Protein AF-A0A536QXI4-F1 (afdb_monomer_lite)

Sequence (158 aa):
MNERRPPVLERPVMRERFRKELRGRLMSEAAIVLAPRPSWFSFPAILRPALAAAAILVLVLAGATNAAASSLPGDPLYAVKRTSEDVQLALTFDEVARMQLLARLADRRLEELAEIAKERPSSAPTATQEYADAVERFANALDDVRNADNEDKRNAAQ

Secondary structure (DSSP, 8-state):
----PPP-PPP----HHHHHHHHHHHHHHHHHHSSPP--TT---GGGHHHHHHHHHHHHHHHHHHHHHHTPPTTSTTHHHHHHHHHHHHHT--SHHHHHHHHHHHHHHHHHHHHHHHHH-GGGHHHHHHHHHHHHHHHHHHHHHHHHHHHHHHHHTT-

Structure (mmCIF, N/CA/C/O backbone):
data_AF-A0A536QXI4-F1
#
_entry.id   AF-A0A536QXI4-F1
#
loop_
_atom_site.group_PDB
_atom_site.id
_atom_site.type_symbol
_atom_site.label_atom_id
_atom_site.label_alt_id
_atom_site.label_comp_id
_atom_site.label_asym_id
_atom_site.label_entity_id
_atom_site.label_seq_id
_atom_site.pdbx_PDB_ins_code
_atom_site.Cartn_x
_atom_site.Cartn_y
_atom_site.Cartn_z
_atom_site.occupancy
_atom_site.B_iso_or_equiv
_atom_site.auth_seq_id
_atom_site.auth_comp_id
_atom_site.auth_asym_id
_atom_site.auth_atom_id
_atom_site.pdbx_PDB_model_num
ATOM 1 N N . MET A 1 1 ? 99.352 -29.990 -17.106 1.00 46.03 1 MET A N 1
ATOM 2 C CA . MET A 1 1 ? 97.948 -29.560 -17.275 1.00 46.03 1 MET A CA 1
ATOM 3 C C . MET A 1 1 ? 97.881 -28.607 -18.457 1.00 46.03 1 MET A C 1
ATOM 5 O O . MET A 1 1 ? 98.592 -27.617 -18.422 1.00 46.03 1 MET A O 1
ATOM 9 N N . ASN A 1 2 ? 97.109 -28.908 -19.506 1.00 44.34 2 ASN A N 1
ATOM 10 C CA . ASN A 1 2 ? 96.789 -27.928 -20.550 1.00 44.34 2 ASN A CA 1
ATOM 11 C C . ASN A 1 2 ? 95.308 -28.074 -20.926 1.00 44.34 2 ASN A C 1
ATOM 13 O O . ASN A 1 2 ? 94.872 -29.141 -21.362 1.00 44.34 2 ASN A O 1
ATOM 17 N N . GLU A 1 3 ? 94.541 -27.022 -20.666 1.00 57.06 3 GLU A N 1
ATOM 18 C CA . GLU A 1 3 ? 93.084 -26.963 -20.761 1.00 57.06 3 GLU A CA 1
ATOM 19 C C . GLU A 1 3 ? 92.639 -26.805 -22.222 1.00 57.06 3 GLU A C 1
ATOM 21 O O . GLU A 1 3 ? 92.975 -25.826 -22.890 1.00 57.06 3 GLU A O 1
ATOM 26 N N . ARG A 1 4 ? 91.846 -27.753 -22.735 1.00 63.75 4 ARG A N 1
ATOM 27 C CA . ARG A 1 4 ? 91.170 -27.605 -24.032 1.00 63.75 4 ARG A CA 1
ATOM 28 C C . ARG A 1 4 ? 89.874 -26.815 -23.833 1.00 63.75 4 ARG A C 1
ATOM 30 O O . ARG A 1 4 ? 88.893 -27.369 -23.346 1.00 63.75 4 ARG A O 1
ATOM 37 N N . ARG A 1 5 ? 89.865 -25.528 -24.200 1.00 65.00 5 ARG A N 1
ATOM 38 C CA . ARG A 1 5 ? 88.637 -24.709 -24.243 1.00 65.00 5 ARG A CA 1
ATOM 39 C C . ARG A 1 5 ? 87.711 -25.203 -25.372 1.00 65.00 5 ARG A C 1
ATOM 41 O O . ARG A 1 5 ? 88.217 -25.456 -26.467 1.00 65.00 5 ARG A O 1
ATOM 48 N N . PRO A 1 6 ? 86.390 -25.333 -25.152 1.00 65.69 6 PRO A N 1
ATOM 49 C CA . PRO A 1 6 ? 85.450 -25.708 -26.208 1.00 65.69 6 PRO A CA 1
ATOM 50 C C . PRO A 1 6 ? 85.262 -24.565 -27.225 1.00 65.69 6 PRO A C 1
ATOM 52 O O . PRO A 1 6 ? 85.376 -23.393 -26.853 1.00 65.69 6 PRO A O 1
ATOM 55 N N . PRO A 1 7 ? 84.969 -24.878 -28.501 1.00 67.12 7 PRO A N 1
ATOM 56 C CA . PRO A 1 7 ? 84.759 -23.866 -29.530 1.00 67.12 7 PRO A CA 1
ATOM 57 C C . PRO A 1 7 ? 83.507 -23.038 -29.218 1.00 67.12 7 PRO A C 1
ATOM 59 O O . PRO A 1 7 ? 82.417 -23.574 -29.020 1.00 67.12 7 PRO A O 1
ATOM 62 N N . VAL A 1 8 ? 83.668 -21.716 -29.179 1.00 67.69 8 VAL A N 1
ATOM 63 C CA . VAL A 1 8 ? 82.556 -20.765 -29.091 1.00 67.69 8 VAL A CA 1
ATOM 64 C C . VAL A 1 8 ? 81.803 -20.825 -30.419 1.00 67.69 8 VAL A C 1
ATOM 66 O O . VAL A 1 8 ? 82.357 -20.470 -31.456 1.00 67.69 8 VAL A O 1
ATOM 69 N N . LEU A 1 9 ? 80.562 -21.312 -30.404 1.00 64.75 9 LEU A N 1
ATOM 70 C CA . LEU A 1 9 ? 79.710 -21.343 -31.593 1.00 64.75 9 LEU A CA 1
ATOM 71 C C . LEU A 1 9 ? 79.415 -19.902 -32.036 1.00 64.75 9 LEU A C 1
ATOM 73 O O . LEU A 1 9 ? 78.832 -19.125 -31.273 1.00 64.75 9 LEU A O 1
ATOM 77 N N . GLU A 1 10 ? 79.816 -19.536 -33.255 1.00 67.88 10 GLU A N 1
ATOM 78 C CA . GLU A 1 10 ? 79.434 -18.258 -33.857 1.00 67.88 10 GLU A CA 1
ATOM 79 C C . GLU A 1 10 ? 77.909 -18.148 -33.914 1.00 67.88 10 GLU A C 1
ATOM 81 O O . GLU A 1 10 ? 77.203 -19.083 -34.305 1.00 67.88 10 GLU A O 1
ATOM 86 N N . ARG A 1 11 ? 77.378 -16.991 -33.503 1.00 65.44 11 ARG A N 1
ATOM 87 C CA . ARG A 1 11 ? 75.935 -16.753 -33.552 1.00 65.44 11 ARG A CA 1
ATOM 88 C C . ARG A 1 11 ? 75.491 -16.771 -35.017 1.00 65.44 11 ARG A C 1
ATOM 90 O O . ARG A 1 11 ? 76.008 -15.969 -35.795 1.00 65.44 11 ARG A O 1
ATOM 97 N N . PRO A 1 12 ? 74.519 -17.614 -35.403 1.00 69.38 12 PRO A N 1
ATOM 98 C CA . PRO A 1 12 ? 74.051 -17.660 -36.778 1.00 69.38 12 PRO A CA 1
ATOM 99 C C . PRO A 1 12 ? 73.448 -16.304 -37.159 1.00 69.38 12 PRO A C 1
ATOM 101 O O . PRO A 1 12 ? 72.425 -15.877 -36.615 1.00 69.38 12 PRO A O 1
ATOM 104 N N . VAL A 1 13 ? 74.097 -15.600 -38.087 1.00 77.25 13 VAL A N 1
ATOM 105 C CA . VAL A 1 13 ? 73.616 -14.314 -38.593 1.00 77.25 13 VAL A CA 1
ATOM 106 C C . VAL A 1 13 ? 72.470 -14.588 -39.562 1.00 77.25 13 VAL A C 1
ATOM 108 O O . VAL A 1 13 ? 72.666 -14.988 -40.709 1.00 77.25 13 VAL A O 1
ATOM 111 N N . MET A 1 14 ? 71.240 -14.409 -39.086 1.00 74.50 14 MET A N 1
ATOM 112 C CA . MET A 1 14 ? 70.054 -14.542 -39.929 1.00 74.50 14 MET A CA 1
ATOM 113 C C . MET A 1 14 ? 70.056 -13.478 -41.029 1.00 74.50 14 MET A C 1
ATOM 115 O O . MET A 1 14 ? 70.106 -12.278 -40.749 1.00 74.50 14 MET A O 1
ATOM 119 N N . ARG A 1 15 ? 69.946 -13.931 -42.283 1.00 82.81 15 ARG A N 1
ATOM 120 C CA . ARG A 1 15 ? 69.866 -13.075 -43.475 1.00 82.81 15 ARG A CA 1
ATOM 121 C C . ARG A 1 15 ? 68.719 -12.066 -43.340 1.00 82.81 15 ARG A C 1
ATOM 123 O O . ARG A 1 15 ? 67.616 -12.422 -42.927 1.00 82.81 15 ARG A O 1
ATOM 130 N N . GLU A 1 16 ? 68.945 -10.811 -43.729 1.00 82.75 16 GLU A N 1
ATOM 131 C CA . GLU A 1 16 ? 67.971 -9.725 -43.522 1.00 82.75 16 GLU A CA 1
ATOM 132 C C . GLU A 1 16 ? 66.605 -9.977 -44.172 1.00 82.75 16 GLU A C 1
ATOM 134 O O . GLU A 1 16 ? 65.573 -9.630 -43.597 1.00 82.75 16 GLU A O 1
ATOM 139 N N . ARG A 1 17 ? 66.584 -10.623 -45.345 1.00 83.06 17 ARG A N 1
ATOM 140 C CA . ARG A 1 17 ? 65.333 -10.982 -46.032 1.00 83.06 17 ARG A CA 1
ATOM 141 C C . ARG A 1 17 ? 64.484 -11.936 -45.195 1.00 83.06 17 ARG A C 1
ATOM 143 O O . ARG A 1 17 ? 63.299 -11.690 -45.012 1.00 83.06 17 ARG A O 1
ATOM 150 N N . PHE A 1 18 ? 65.119 -12.937 -44.587 1.00 85.31 18 PHE A N 1
ATOM 151 C CA . PHE A 1 18 ? 64.448 -13.893 -43.710 1.00 85.31 18 PHE A CA 1
ATOM 152 C C . PHE A 1 18 ? 63.852 -13.206 -42.477 1.00 85.31 18 PHE A C 1
ATOM 154 O O . PHE A 1 18 ? 62.723 -13.485 -42.092 1.00 85.31 18 PHE A O 1
ATOM 161 N N . ARG A 1 19 ? 64.571 -12.244 -41.882 1.00 85.12 19 ARG A N 1
ATOM 162 C CA . ARG A 1 19 ? 64.049 -11.461 -40.748 1.00 85.12 19 ARG A CA 1
ATOM 163 C C . ARG A 1 19 ? 62.816 -10.646 -41.136 1.00 85.12 19 ARG A C 1
ATOM 165 O O . ARG A 1 19 ? 61.878 -10.563 -40.346 1.00 85.12 19 ARG A O 1
ATOM 172 N N . LYS A 1 20 ? 62.813 -10.049 -42.333 1.00 87.00 20 LYS A N 1
ATOM 173 C CA . LYS A 1 20 ? 61.665 -9.291 -42.853 1.00 87.00 20 LYS A CA 1
ATOM 174 C C . LYS A 1 20 ? 60.463 -10.200 -43.107 1.00 87.00 20 LYS A C 1
ATOM 176 O O . LYS A 1 20 ? 59.364 -9.870 -42.676 1.00 87.00 20 LYS A O 1
ATOM 181 N N . GLU A 1 21 ? 60.682 -11.354 -43.728 1.00 88.25 21 GLU A N 1
ATOM 182 C CA . GLU A 1 21 ? 59.630 -12.338 -44.005 1.00 88.25 21 GLU A CA 1
ATOM 183 C C . GLU A 1 21 ? 59.042 -12.936 -42.723 1.00 88.25 21 GLU A C 1
ATOM 185 O O . GLU A 1 21 ? 57.822 -12.985 -42.571 1.00 88.25 21 GLU A O 1
ATOM 190 N N . LEU A 1 22 ? 59.893 -13.317 -41.766 1.00 87.94 22 LEU A N 1
ATOM 191 C CA . LEU A 1 22 ? 59.458 -13.847 -40.476 1.00 87.94 22 LEU A CA 1
ATOM 192 C C . LEU A 1 22 ? 58.661 -12.803 -39.694 1.00 87.94 22 LEU A C 1
ATOM 194 O O . LEU A 1 22 ? 57.596 -13.112 -39.169 1.00 87.94 22 LEU A O 1
ATOM 198 N N . ARG A 1 23 ? 59.137 -11.552 -39.655 1.00 84.12 23 ARG A N 1
ATOM 199 C CA . ARG A 1 23 ? 58.397 -10.461 -39.015 1.00 84.12 23 ARG A CA 1
ATOM 200 C C . ARG A 1 23 ? 57.040 -10.249 -39.680 1.00 84.12 23 ARG A C 1
ATOM 202 O O . ARG A 1 23 ? 56.061 -10.079 -38.967 1.00 84.12 23 ARG A O 1
ATOM 209 N N . GLY A 1 24 ? 56.973 -10.277 -41.010 1.00 86.94 24 GLY A N 1
ATOM 210 C CA . GLY A 1 24 ? 55.713 -10.149 -41.744 1.00 86.94 24 GLY A CA 1
ATOM 211 C C . GLY A 1 24 ? 54.708 -11.237 -41.362 1.00 86.94 24 GLY A C 1
ATOM 212 O O . GLY A 1 24 ? 53.584 -10.917 -40.985 1.00 86.94 24 GLY A O 1
ATOM 213 N N . ARG A 1 25 ? 55.144 -12.503 -41.370 1.00 84.38 25 ARG A N 1
ATOM 214 C CA . ARG A 1 25 ? 54.298 -13.657 -41.019 1.00 84.38 25 ARG A CA 1
ATOM 215 C C . ARG A 1 25 ? 53.859 -13.652 -39.555 1.00 84.38 25 ARG A C 1
ATOM 217 O O . ARG A 1 25 ? 52.687 -13.857 -39.258 1.00 84.38 25 ARG A O 1
ATOM 224 N N . LEU A 1 26 ? 54.776 -13.338 -38.640 1.00 85.69 26 LEU A N 1
ATOM 225 C CA . LEU A 1 26 ? 54.456 -13.234 -37.216 1.00 85.69 26 LEU A CA 1
ATOM 226 C C . LEU A 1 26 ? 53.456 -12.109 -36.942 1.00 85.69 26 LEU A C 1
ATOM 228 O O . LEU A 1 26 ? 52.566 -12.284 -36.122 1.00 85.69 26 LEU A O 1
ATOM 232 N N . MET A 1 27 ? 53.573 -10.965 -37.623 1.00 83.19 27 MET A N 1
ATOM 233 C CA . MET A 1 27 ? 52.630 -9.857 -37.443 1.00 83.19 27 MET A CA 1
ATOM 234 C C . MET A 1 27 ? 51.252 -10.165 -38.046 1.00 83.19 27 MET A C 1
ATOM 236 O O . MET A 1 27 ? 50.247 -9.772 -37.456 1.00 83.19 27 MET A O 1
ATOM 240 N N . SER A 1 28 ? 51.178 -10.898 -39.165 1.00 80.62 28 SER A N 1
ATOM 241 C CA . SER A 1 28 ? 49.892 -11.328 -39.735 1.00 80.62 28 SER A CA 1
ATOM 242 C C . SER A 1 28 ? 49.167 -12.348 -38.857 1.00 80.62 28 SER A C 1
ATOM 244 O O . SER A 1 28 ? 47.946 -12.305 -38.758 1.00 80.62 28 SER A O 1
ATOM 246 N N . GLU A 1 29 ? 49.904 -13.233 -38.183 1.00 74.81 29 GLU A N 1
ATOM 247 C CA . GLU A 1 29 ? 49.314 -14.208 -37.256 1.00 74.81 29 GLU A CA 1
ATOM 248 C C . GLU A 1 29 ? 48.994 -13.588 -35.888 1.00 74.81 29 GLU A C 1
ATOM 250 O O . GLU A 1 29 ? 47.955 -13.880 -35.292 1.00 74.81 29 GLU A O 1
ATOM 255 N N . ALA A 1 30 ? 49.833 -12.663 -35.408 1.00 71.56 30 ALA A N 1
ATOM 256 C CA . ALA A 1 30 ? 49.613 -11.962 -34.146 1.00 71.56 30 ALA A CA 1
ATOM 257 C C . ALA A 1 30 ? 48.308 -11.156 -34.144 1.00 71.56 30 ALA A C 1
ATOM 259 O O . ALA A 1 30 ? 47.682 -11.043 -33.094 1.00 71.56 30 ALA A O 1
ATOM 260 N N . ALA A 1 31 ? 47.860 -10.651 -35.299 1.00 69.12 31 ALA A N 1
ATOM 261 C CA . ALA A 1 31 ? 46.600 -9.917 -35.414 1.00 69.12 31 ALA A CA 1
ATOM 262 C C . ALA A 1 31 ? 45.376 -10.738 -34.963 1.00 69.12 31 ALA A C 1
ATOM 264 O O . ALA A 1 31 ? 44.418 -10.168 -34.449 1.00 69.12 31 ALA A O 1
ATOM 265 N N . ILE A 1 32 ? 45.418 -12.066 -35.108 1.00 65.62 32 ILE A N 1
ATOM 266 C CA . ILE A 1 32 ? 44.321 -12.968 -34.725 1.00 65.62 32 ILE A CA 1
ATOM 267 C C . ILE A 1 32 ? 44.451 -13.393 -33.254 1.00 65.62 32 ILE A C 1
ATOM 269 O O . ILE A 1 32 ? 43.450 -13.526 -32.555 1.00 65.62 32 ILE A O 1
ATOM 273 N N . VAL A 1 33 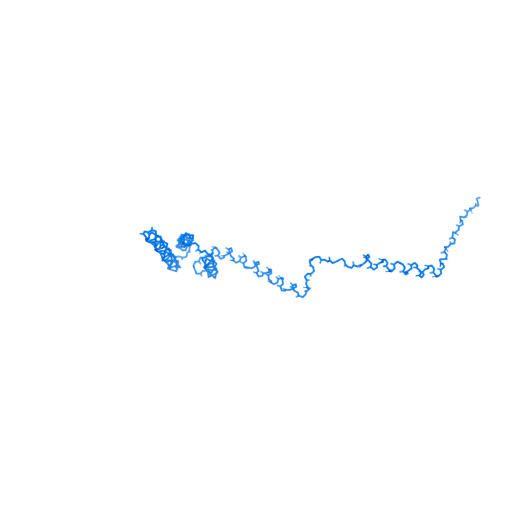? 45.680 -13.569 -32.759 1.00 71.00 33 VAL A N 1
ATOM 274 C CA . VAL A 1 33 ? 45.949 -14.018 -31.379 1.00 71.00 33 VAL A CA 1
ATOM 275 C C . VAL A 1 33 ? 45.816 -12.884 -30.358 1.00 71.00 33 VAL A C 1
ATOM 277 O O . VAL A 1 33 ? 45.351 -13.114 -29.243 1.00 71.00 33 VAL A O 1
ATOM 280 N N . LEU A 1 34 ? 46.206 -11.660 -30.728 1.00 69.69 34 LEU A N 1
ATOM 281 C CA . LEU A 1 34 ? 46.102 -10.465 -29.881 1.00 69.69 34 LEU A CA 1
ATOM 282 C C . LEU A 1 34 ? 44.787 -9.703 -30.078 1.00 69.69 34 LEU A C 1
ATOM 284 O O . LEU A 1 34 ? 44.589 -8.674 -29.428 1.00 69.69 34 LEU A O 1
ATOM 288 N N . ALA A 1 35 ? 43.889 -10.178 -30.947 1.00 71.56 35 ALA A N 1
ATOM 289 C CA . ALA A 1 35 ? 42.570 -9.579 -31.081 1.00 71.56 35 ALA A CA 1
ATOM 290 C C . ALA A 1 35 ? 41.871 -9.597 -29.707 1.00 71.56 35 ALA A C 1
ATOM 292 O O . ALA A 1 35 ? 41.750 -10.668 -29.099 1.00 71.56 35 ALA A O 1
ATOM 293 N N . PRO A 1 36 ? 41.429 -8.438 -29.180 1.00 69.06 36 PRO A N 1
ATOM 294 C CA . PRO A 1 36 ? 40.715 -8.400 -27.915 1.00 69.06 36 PRO A CA 1
ATOM 295 C C . PRO A 1 36 ? 39.473 -9.282 -28.036 1.00 69.06 36 PRO A C 1
ATOM 297 O O . PRO A 1 36 ? 38.610 -9.052 -28.884 1.00 69.06 36 PRO A O 1
ATOM 300 N N . ARG A 1 37 ? 39.405 -10.330 -27.207 1.00 68.00 37 ARG A N 1
ATOM 301 C CA . ARG A 1 37 ? 38.253 -11.232 -27.166 1.00 68.00 37 ARG A CA 1
ATOM 302 C C . ARG A 1 37 ? 36.998 -10.405 -26.857 1.00 68.00 37 ARG A C 1
ATOM 304 O O . ARG A 1 37 ? 37.001 -9.702 -25.843 1.00 68.00 37 ARG A O 1
ATOM 311 N N . PRO A 1 38 ? 35.938 -10.468 -27.683 1.00 61.47 38 PRO A N 1
ATOM 312 C CA . PRO A 1 38 ? 34.708 -9.752 -27.388 1.00 61.47 38 PRO A CA 1
ATOM 313 C C . PRO A 1 38 ? 34.110 -10.319 -26.098 1.00 61.47 38 PRO A C 1
ATOM 315 O O . PRO A 1 38 ? 33.750 -11.492 -26.018 1.00 61.47 38 PRO A O 1
ATOM 318 N N . SER A 1 39 ? 34.051 -9.486 -25.061 1.00 68.00 39 SER A N 1
ATOM 319 C CA . SER A 1 39 ? 33.325 -9.795 -23.833 1.00 68.00 39 SER A CA 1
ATOM 320 C C . SER A 1 39 ? 31.831 -9.784 -24.145 1.00 68.00 39 SER A C 1
ATOM 322 O O . SER A 1 39 ? 31.305 -8.773 -24.609 1.00 68.00 39 SER A O 1
ATOM 324 N N . TRP A 1 40 ? 31.129 -10.881 -23.853 1.00 64.00 40 TRP A N 1
ATOM 325 C CA . TRP A 1 40 ? 29.668 -10.951 -23.996 1.00 64.00 40 TRP A CA 1
ATOM 326 C C . TRP A 1 40 ? 28.905 -9.988 -23.062 1.00 64.00 40 TRP A C 1
ATOM 328 O O . TRP A 1 40 ? 27.706 -9.800 -23.226 1.00 64.00 40 TRP A O 1
ATOM 338 N N . PHE A 1 41 ? 29.603 -9.337 -22.120 1.00 57.94 41 PHE A N 1
ATOM 339 C CA . PHE A 1 41 ? 29.059 -8.355 -21.174 1.00 57.94 41 PHE A CA 1
ATOM 340 C C . PHE A 1 41 ? 29.699 -6.967 -21.320 1.00 57.94 41 PHE A C 1
ATOM 342 O O . PHE A 1 41 ? 29.897 -6.249 -20.337 1.00 57.94 41 PHE A O 1
ATOM 349 N N . SER A 1 42 ? 30.053 -6.553 -22.536 1.00 60.94 42 SER A N 1
ATOM 350 C CA . SER A 1 42 ? 30.475 -5.170 -22.776 1.00 60.94 42 SER A CA 1
ATOM 351 C C . SER A 1 42 ? 29.274 -4.220 -22.762 1.00 60.94 42 SER A C 1
ATOM 353 O O . SER A 1 42 ? 28.812 -3.764 -23.804 1.00 60.94 42 SER A O 1
ATOM 355 N N . PHE A 1 43 ? 28.774 -3.888 -21.570 1.00 61.00 43 PHE A N 1
ATOM 356 C CA . PHE A 1 43 ? 27.940 -2.698 -21.407 1.00 61.00 43 PHE A CA 1
ATOM 357 C C . PHE A 1 43 ? 28.779 -1.453 -21.733 1.00 61.00 43 PHE A C 1
ATOM 359 O O . PHE A 1 43 ? 29.948 -1.392 -21.328 1.00 61.00 43 PHE A O 1
ATOM 366 N N . PRO A 1 44 ? 28.234 -0.445 -22.439 1.00 67.44 44 PRO A N 1
ATOM 367 C CA . PRO A 1 44 ? 28.992 0.762 -22.735 1.00 67.44 44 PRO A CA 1
ATOM 368 C C . PRO A 1 44 ? 29.441 1.399 -21.419 1.00 67.44 44 PRO A C 1
ATOM 370 O O . PRO A 1 44 ? 28.628 1.597 -20.516 1.00 67.44 44 PRO A O 1
ATOM 373 N N . ALA A 1 45 ? 30.731 1.733 -21.295 1.00 64.25 45 ALA A N 1
ATOM 374 C CA . ALA A 1 45 ? 31.296 2.263 -20.049 1.00 64.25 45 ALA A CA 1
ATOM 375 C C . ALA A 1 45 ? 30.571 3.531 -19.548 1.00 64.25 45 ALA A C 1
ATOM 377 O O . ALA A 1 45 ? 30.568 3.806 -18.352 1.00 64.25 45 ALA A O 1
ATOM 378 N N . ILE A 1 46 ? 29.902 4.243 -20.459 1.00 67.25 46 ILE A N 1
ATOM 379 C CA . ILE A 1 46 ? 29.048 5.407 -20.206 1.00 67.25 46 ILE A CA 1
ATOM 380 C C . ILE A 1 46 ? 27.781 5.083 -19.396 1.00 67.25 46 ILE A C 1
ATOM 382 O O . ILE A 1 46 ? 27.317 5.940 -18.651 1.00 67.25 46 ILE A O 1
ATOM 386 N N . LEU A 1 47 ? 27.239 3.861 -19.478 1.00 74.00 47 LEU A N 1
ATOM 387 C CA . LEU A 1 47 ? 26.058 3.453 -18.702 1.00 74.00 47 LEU A CA 1
ATOM 388 C C . LEU A 1 47 ? 26.406 2.916 -17.310 1.00 74.00 47 LEU A C 1
ATOM 390 O O . LEU A 1 47 ? 25.510 2.720 -16.495 1.00 74.00 47 LEU A O 1
ATOM 394 N N . ARG A 1 48 ? 27.690 2.705 -16.998 1.00 75.75 48 ARG A N 1
ATOM 395 C CA . ARG A 1 48 ? 28.138 2.225 -15.680 1.00 75.75 48 ARG A CA 1
ATOM 396 C C . ARG A 1 48 ? 27.634 3.064 -14.496 1.00 75.75 48 ARG A C 1
ATOM 398 O O . ARG A 1 48 ? 27.125 2.447 -13.563 1.00 75.75 48 ARG A O 1
ATOM 405 N N . PRO A 1 49 ? 27.722 4.412 -14.491 1.00 79.06 49 PRO A N 1
ATOM 406 C CA . PRO A 1 49 ? 27.196 5.199 -13.376 1.00 79.06 49 PRO A CA 1
ATOM 407 C C . PRO A 1 49 ? 25.670 5.096 -13.264 1.00 79.06 49 PRO A C 1
ATOM 409 O O . PRO A 1 49 ? 25.154 5.011 -12.156 1.00 79.06 49 PRO A O 1
ATOM 412 N N . ALA A 1 50 ? 24.954 5.027 -14.391 1.00 84.12 50 ALA A N 1
ATOM 413 C CA . ALA A 1 50 ? 23.500 4.869 -14.400 1.00 84.12 50 ALA A CA 1
ATOM 414 C C . ALA A 1 50 ? 23.067 3.493 -13.864 1.00 84.12 50 ALA A C 1
ATOM 416 O O . ALA A 1 50 ? 22.161 3.412 -13.042 1.00 84.12 50 ALA A O 1
ATOM 417 N N . LEU A 1 51 ? 23.754 2.418 -14.263 1.00 85.50 51 LEU A N 1
ATOM 418 C CA . LEU A 1 51 ? 23.523 1.066 -13.747 1.00 85.50 51 LEU A CA 1
ATOM 419 C C . LEU A 1 51 ? 23.866 0.953 -12.257 1.00 85.50 51 LEU A C 1
ATOM 421 O O . LEU A 1 51 ? 23.125 0.322 -11.512 1.00 85.50 51 LEU A O 1
ATOM 425 N N . ALA A 1 52 ? 24.954 1.586 -11.807 1.00 85.50 52 ALA A N 1
ATOM 426 C CA . ALA A 1 52 ? 25.314 1.625 -10.392 1.00 85.50 52 ALA A CA 1
ATOM 427 C C . ALA A 1 52 ? 24.272 2.394 -9.565 1.00 85.50 52 ALA A C 1
ATOM 429 O O . ALA A 1 52 ? 23.839 1.905 -8.525 1.00 85.50 52 ALA A O 1
ATOM 430 N N . ALA A 1 53 ? 23.817 3.553 -10.048 1.00 88.06 53 ALA A N 1
ATOM 431 C CA . ALA A 1 53 ? 22.752 4.320 -9.408 1.00 88.06 53 ALA A CA 1
ATOM 432 C C . ALA A 1 53 ? 21.433 3.534 -9.361 1.00 88.06 53 ALA A C 1
ATOM 434 O O . ALA A 1 53 ? 20.784 3.503 -8.321 1.00 88.06 53 ALA A O 1
ATOM 435 N N . ALA A 1 54 ? 21.069 2.843 -10.445 1.00 87.12 54 ALA A N 1
ATOM 436 C CA . ALA A 1 54 ? 19.893 1.980 -10.485 1.00 87.12 54 ALA A CA 1
ATOM 437 C C . ALA A 1 54 ? 20.009 0.805 -9.501 1.00 87.12 54 ALA A C 1
ATOM 439 O O . ALA A 1 54 ? 19.057 0.517 -8.784 1.00 87.12 54 ALA A O 1
ATOM 440 N N . ALA A 1 55 ? 21.173 0.159 -9.405 1.00 86.88 55 ALA A N 1
ATOM 441 C CA . ALA A 1 55 ? 21.402 -0.917 -8.443 1.00 86.88 55 ALA A CA 1
ATOM 442 C C . ALA A 1 55 ? 21.312 -0.419 -6.992 1.00 86.88 55 ALA A C 1
ATOM 444 O O . ALA A 1 55 ? 20.667 -1.058 -6.167 1.00 86.88 55 ALA A O 1
ATOM 445 N N . ILE A 1 56 ? 21.900 0.743 -6.685 1.00 86.56 56 ILE A N 1
ATOM 446 C CA . ILE A 1 56 ? 21.778 1.380 -5.366 1.00 86.56 56 ILE A CA 1
ATOM 447 C C . ILE A 1 56 ? 20.316 1.716 -5.076 1.00 86.56 56 ILE A C 1
ATOM 449 O O . ILE A 1 56 ? 19.836 1.421 -3.989 1.00 86.56 56 ILE A O 1
ATOM 453 N N . LEU A 1 57 ? 19.593 2.278 -6.045 1.00 84.06 57 LEU A N 1
ATOM 454 C CA . LEU A 1 57 ? 18.175 2.585 -5.903 1.00 84.06 57 LEU A CA 1
ATOM 455 C C . LEU A 1 57 ? 17.361 1.321 -5.602 1.00 84.06 57 LEU A C 1
ATOM 457 O O . LEU A 1 57 ? 16.564 1.326 -4.673 1.00 84.06 57 LEU A O 1
ATOM 461 N N . VAL A 1 58 ? 17.601 0.225 -6.325 1.00 82.75 58 VAL A N 1
ATOM 462 C CA . VAL A 1 58 ? 16.952 -1.071 -6.071 1.00 82.75 58 VAL A CA 1
ATOM 463 C C . VAL A 1 58 ? 17.284 -1.591 -4.673 1.00 82.75 58 VAL A C 1
ATOM 465 O O . VAL A 1 58 ? 16.385 -2.048 -3.975 1.00 82.75 58 VAL A O 1
ATOM 468 N N . LEU A 1 59 ? 18.539 -1.491 -4.229 1.00 77.00 59 LEU A N 1
ATOM 469 C CA . LEU A 1 59 ? 18.944 -1.910 -2.884 1.00 77.00 59 LEU A CA 1
ATOM 470 C C . LEU A 1 59 ? 18.299 -1.052 -1.788 1.00 77.00 59 LEU A C 1
ATOM 472 O O . LEU A 1 59 ? 17.844 -1.592 -0.782 1.00 77.00 59 LEU A O 1
ATOM 476 N N . VAL A 1 60 ? 18.221 0.266 -1.984 1.00 74.88 60 VAL A N 1
ATOM 477 C CA . VAL A 1 60 ? 17.548 1.189 -1.059 1.00 74.88 60 VAL A CA 1
ATOM 478 C C . VAL A 1 60 ? 16.054 0.887 -1.003 1.00 74.88 60 VAL A C 1
ATOM 480 O O . VAL A 1 60 ? 15.506 0.786 0.090 1.00 74.88 60 VAL A O 1
ATOM 483 N N . LEU A 1 61 ? 15.406 0.676 -2.151 1.00 68.62 61 LEU A N 1
ATOM 484 C CA . LEU A 1 61 ? 13.992 0.306 -2.220 1.00 68.62 61 LEU A CA 1
ATOM 485 C C . LEU A 1 61 ? 13.733 -1.051 -1.547 1.00 68.62 61 LEU A C 1
ATOM 487 O O . LEU A 1 61 ? 12.804 -1.160 -0.754 1.00 68.62 61 LEU A O 1
ATOM 491 N N . ALA A 1 62 ? 14.583 -2.054 -1.783 1.00 65.81 62 ALA A N 1
ATOM 492 C CA . ALA A 1 62 ? 14.469 -3.377 -1.164 1.00 65.81 62 ALA A CA 1
ATOM 493 C C . ALA A 1 62 ? 14.739 -3.365 0.355 1.00 65.81 62 ALA A C 1
ATOM 495 O O . ALA A 1 62 ? 14.137 -4.128 1.109 1.00 65.81 62 ALA A O 1
ATOM 496 N N . GLY A 1 63 ? 15.635 -2.499 0.835 1.00 62.47 63 GLY A N 1
ATOM 497 C CA . GLY A 1 63 ? 15.851 -2.292 2.270 1.00 62.47 63 GLY A CA 1
ATOM 498 C C . GLY A 1 63 ? 14.687 -1.542 2.923 1.00 62.47 63 GLY A C 1
ATOM 499 O O . GLY A 1 63 ? 14.226 -1.915 4.005 1.00 62.47 63 GLY A O 1
ATOM 500 N N . ALA A 1 64 ? 14.167 -0.523 2.235 1.00 62.34 64 ALA A N 1
ATOM 501 C CA . ALA A 1 64 ? 13.041 0.278 2.693 1.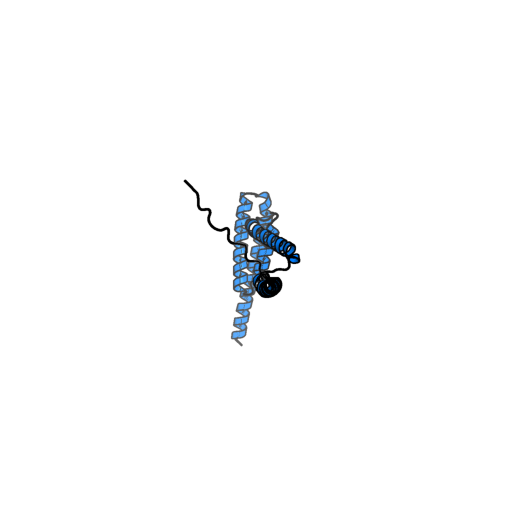00 62.34 64 ALA A CA 1
ATOM 502 C C . ALA A 1 64 ? 11.758 -0.547 2.827 1.00 62.34 64 ALA A C 1
ATOM 504 O O . ALA A 1 64 ? 10.989 -0.279 3.741 1.00 62.34 64 ALA A O 1
ATOM 505 N N . THR A 1 65 ? 11.534 -1.576 2.001 1.00 63.78 65 THR A N 1
ATOM 506 C CA . THR A 1 65 ? 10.337 -2.427 2.116 1.00 63.78 65 THR A CA 1
ATOM 507 C C . THR A 1 65 ? 10.290 -3.225 3.416 1.00 63.78 65 THR A C 1
ATOM 509 O O . THR A 1 65 ? 9.215 -3.351 3.991 1.00 63.78 65 THR A O 1
ATOM 512 N N . ASN A 1 66 ? 11.426 -3.716 3.925 1.00 69.81 66 ASN A N 1
ATOM 513 C CA . ASN A 1 66 ? 11.453 -4.446 5.201 1.00 69.81 66 ASN A CA 1
ATOM 514 C C . ASN A 1 66 ? 11.222 -3.510 6.393 1.00 69.81 66 ASN A C 1
ATOM 516 O O . ASN A 1 66 ? 10.429 -3.823 7.276 1.00 69.81 66 ASN A O 1
ATOM 520 N N . ALA A 1 67 ? 11.864 -2.339 6.393 1.00 71.56 67 ALA A N 1
ATOM 521 C CA . ALA A 1 67 ? 11.656 -1.333 7.434 1.00 71.56 67 ALA A CA 1
ATOM 522 C C . ALA A 1 67 ? 10.245 -0.714 7.378 1.00 71.56 67 ALA A C 1
ATOM 524 O O . ALA A 1 67 ? 9.648 -0.419 8.410 1.00 71.56 67 ALA A O 1
ATOM 525 N N . ALA A 1 68 ? 9.683 -0.551 6.178 1.00 76.44 68 ALA A N 1
ATOM 526 C CA . ALA A 1 68 ? 8.297 -0.143 5.990 1.00 76.44 68 ALA A CA 1
ATOM 527 C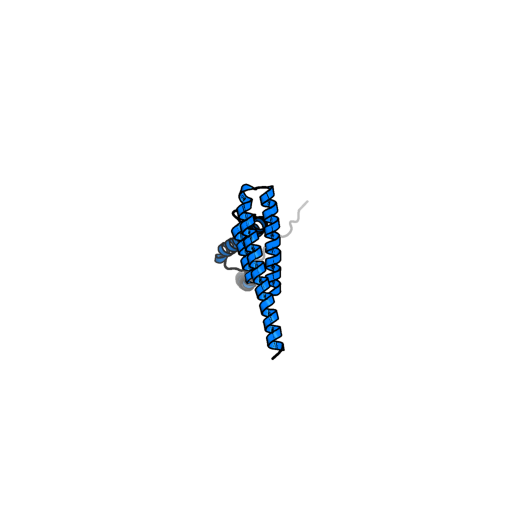 C . ALA A 1 68 ? 7.329 -1.242 6.446 1.00 76.44 68 ALA A C 1
ATOM 529 O O . ALA A 1 68 ? 6.318 -0.931 7.064 1.00 76.44 68 ALA A O 1
ATOM 530 N N . ALA A 1 69 ? 7.632 -2.524 6.225 1.00 79.38 69 ALA A N 1
ATOM 531 C CA . ALA A 1 69 ? 6.777 -3.620 6.681 1.00 79.38 69 ALA A CA 1
ATOM 532 C C . ALA A 1 69 ? 6.603 -3.635 8.210 1.00 79.38 69 ALA A C 1
ATOM 534 O O . ALA A 1 69 ? 5.503 -3.920 8.683 1.00 79.38 69 ALA A O 1
ATOM 535 N N . SER A 1 70 ? 7.639 -3.262 8.967 1.00 85.88 70 SER A N 1
ATOM 536 C CA . SER A 1 70 ? 7.578 -3.103 10.428 1.00 85.88 70 SER A CA 1
ATOM 537 C C . SER A 1 70 ? 7.108 -1.722 10.896 1.00 85.88 70 SER A C 1
ATOM 539 O O . SER A 1 70 ? 7.026 -1.491 12.094 1.00 85.88 70 SER A O 1
ATOM 541 N N . SER A 1 71 ? 6.854 -0.777 9.986 1.00 91.75 71 SER A N 1
ATOM 542 C CA . SER A 1 71 ? 6.414 0.566 10.373 1.00 91.75 71 SER A CA 1
ATOM 543 C C . SER A 1 71 ? 4.963 0.563 10.853 1.00 91.75 71 SER A C 1
ATOM 545 O O . SER A 1 71 ? 4.111 -0.138 10.286 1.00 91.75 71 SER A O 1
ATOM 547 N N . LEU A 1 72 ? 4.706 1.362 11.886 1.00 94.00 72 LEU A N 1
ATOM 548 C CA . LEU A 1 72 ? 3.406 1.552 12.517 1.00 94.00 72 LEU A CA 1
ATOM 549 C C . LEU A 1 72 ? 2.743 2.856 12.040 1.00 94.00 72 LEU A C 1
ATOM 551 O O . LEU A 1 72 ? 3.439 3.766 11.575 1.00 94.00 72 LEU A O 1
ATOM 555 N N . PRO A 1 73 ? 1.410 2.989 12.165 1.00 92.94 73 PRO A N 1
ATOM 556 C CA . PRO A 1 73 ? 0.713 4.243 11.903 1.00 92.94 73 PRO A CA 1
ATOM 557 C C . PRO A 1 73 ? 1.390 5.450 12.577 1.00 92.94 73 PRO A C 1
ATOM 559 O O . PRO A 1 73 ? 1.578 5.482 13.793 1.00 92.94 73 PRO A O 1
ATOM 562 N N . GLY A 1 74 ? 1.757 6.451 11.770 1.00 88.94 74 GLY A N 1
ATOM 563 C CA . GLY A 1 74 ? 2.488 7.648 12.210 1.00 88.94 74 GLY A CA 1
ATOM 564 C C . GLY A 1 74 ? 4.012 7.586 12.038 1.00 88.94 74 GLY A C 1
ATOM 565 O O . GLY A 1 74 ? 4.669 8.623 12.145 1.00 88.94 74 GLY A O 1
ATOM 566 N N . ASP A 1 75 ? 4.586 6.424 11.720 1.00 91.75 75 ASP A N 1
ATOM 567 C CA . ASP A 1 75 ? 6.010 6.308 11.398 1.00 91.75 75 ASP A CA 1
ATOM 568 C C . ASP A 1 75 ? 6.326 6.857 9.989 1.00 91.75 75 ASP A C 1
ATOM 570 O O . ASP A 1 75 ? 5.503 6.744 9.074 1.00 91.75 75 ASP A O 1
ATOM 574 N N . PRO A 1 76 ? 7.549 7.373 9.740 1.00 88.06 76 PRO A N 1
ATOM 575 C CA . PRO A 1 76 ? 7.913 7.970 8.449 1.00 88.06 76 PRO A CA 1
ATOM 576 C C . PRO A 1 76 ? 7.764 7.033 7.240 1.00 88.06 76 PRO A C 1
ATOM 578 O O . PRO A 1 76 ? 7.442 7.480 6.142 1.00 88.06 76 PRO A O 1
ATOM 581 N N . LEU A 1 77 ? 8.005 5.731 7.428 1.00 91.25 77 LEU A N 1
ATOM 582 C CA . LEU A 1 77 ? 7.935 4.729 6.357 1.00 91.25 77 LEU A CA 1
ATOM 583 C C . LEU A 1 77 ? 6.542 4.103 6.194 1.00 91.25 77 LEU A C 1
ATOM 585 O O . LEU A 1 77 ? 6.342 3.298 5.284 1.00 91.25 77 LEU A O 1
ATOM 589 N N . TYR A 1 78 ? 5.561 4.503 7.006 1.00 91.62 78 TYR A N 1
ATOM 590 C CA . TYR A 1 78 ? 4.208 3.951 6.940 1.00 91.62 78 TYR A CA 1
ATOM 591 C C . TYR A 1 78 ? 3.502 4.287 5.622 1.00 91.62 78 TYR A C 1
ATOM 593 O O . TYR A 1 78 ? 2.834 3.441 5.033 1.00 91.62 78 TYR A O 1
ATOM 601 N N . ALA A 1 79 ? 3.732 5.482 5.073 1.00 91.12 79 ALA A N 1
ATOM 602 C CA . ALA A 1 79 ? 3.222 5.845 3.749 1.00 91.12 79 ALA A CA 1
ATOM 603 C C . ALA A 1 79 ? 3.756 4.914 2.640 1.00 91.12 79 ALA A C 1
ATOM 605 O O . ALA A 1 79 ? 3.033 4.570 1.703 1.00 91.12 79 ALA A O 1
ATOM 606 N N . VAL A 1 80 ? 5.006 4.454 2.767 1.00 90.31 80 VAL A N 1
ATOM 607 C CA . VAL A 1 80 ? 5.612 3.495 1.830 1.00 90.31 80 VAL A CA 1
ATOM 608 C C . VAL A 1 80 ? 4.945 2.126 1.968 1.00 90.31 80 VAL A C 1
ATOM 610 O O . VAL A 1 80 ? 4.627 1.510 0.953 1.00 90.31 80 VAL A O 1
ATOM 613 N N . LYS A 1 81 ? 4.669 1.685 3.204 1.00 92.94 81 LYS A N 1
ATOM 614 C CA . LYS A 1 81 ? 3.905 0.460 3.493 1.00 92.94 81 LYS A CA 1
ATOM 615 C C . LYS A 1 81 ? 2.513 0.500 2.858 1.00 92.94 81 LYS A C 1
ATOM 617 O O . LYS A 1 81 ? 2.119 -0.439 2.182 1.00 92.94 81 LYS A O 1
ATOM 622 N N . ARG A 1 82 ? 1.787 1.611 3.016 1.00 94.25 82 ARG A N 1
ATOM 62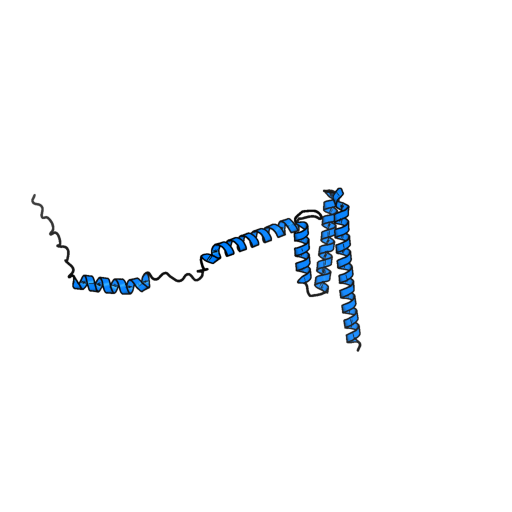3 C CA . ARG A 1 82 ? 0.462 1.802 2.401 1.00 94.25 82 ARG A CA 1
ATOM 624 C C . ARG A 1 82 ? 0.528 1.752 0.879 1.00 94.25 82 ARG A C 1
ATOM 626 O O . ARG A 1 82 ? -0.240 1.034 0.255 1.00 94.25 82 ARG A O 1
ATOM 633 N N . THR A 1 83 ? 1.504 2.439 0.293 1.00 93.25 83 THR A N 1
ATOM 634 C CA . THR A 1 83 ? 1.678 2.457 -1.165 1.00 93.25 83 THR A CA 1
ATOM 635 C C . THR A 1 83 ? 1.985 1.062 -1.718 1.00 93.25 83 THR A C 1
ATOM 637 O O . THR A 1 83 ? 1.467 0.696 -2.770 1.00 93.25 83 THR A O 1
ATOM 640 N N . SER A 1 84 ? 2.810 0.258 -1.035 1.00 91.88 84 SER A N 1
ATOM 641 C CA . SER A 1 84 ? 3.106 -1.104 -1.495 1.00 91.88 84 SER A CA 1
ATOM 642 C C . SER A 1 84 ? 1.886 -2.027 -1.412 1.00 91.88 84 SER A C 1
ATOM 644 O O . SER A 1 84 ? 1.680 -2.839 -2.314 1.00 91.88 84 SER A O 1
ATOM 646 N N . GLU A 1 85 ? 1.051 -1.869 -0.384 1.00 94.75 85 GLU A N 1
ATOM 647 C CA . GLU A 1 85 ? -0.229 -2.573 -0.256 1.00 94.75 85 GLU A CA 1
ATOM 648 C C . GLU A 1 85 ? -1.230 -2.155 -1.343 1.00 94.75 85 GLU A C 1
ATOM 650 O O . GLU A 1 85 ? -1.858 -3.018 -1.956 1.00 94.75 85 GLU A O 1
ATOM 655 N N . ASP A 1 86 ? -1.333 -0.860 -1.650 1.00 95.44 86 ASP A N 1
ATOM 656 C CA . ASP A 1 86 ? -2.200 -0.353 -2.720 1.00 95.44 86 ASP A CA 1
ATOM 657 C C . ASP A 1 86 ? -1.760 -0.874 -4.099 1.00 95.44 86 ASP A C 1
ATOM 659 O O . ASP A 1 86 ? -2.596 -1.265 -4.915 1.00 95.44 86 ASP A O 1
ATOM 663 N N . VAL A 1 87 ? -0.449 -0.963 -4.353 1.00 95.94 87 VAL A N 1
ATOM 664 C CA . VAL A 1 87 ? 0.090 -1.605 -5.565 1.00 95.94 87 VAL A CA 1
ATOM 665 C C . VAL A 1 87 ? -0.273 -3.089 -5.601 1.00 95.94 87 VAL A C 1
ATOM 667 O O . VAL A 1 87 ? -0.681 -3.595 -6.646 1.00 95.94 87 VAL A O 1
ATOM 670 N N . GLN A 1 88 ? -0.168 -3.797 -4.474 1.00 95.12 88 GLN A N 1
ATOM 671 C CA . GLN A 1 88 ? -0.561 -5.204 -4.396 1.00 95.12 88 GLN A CA 1
ATOM 672 C C . GLN A 1 88 ? -2.058 -5.393 -4.687 1.00 95.12 88 GLN A C 1
ATOM 674 O O . GLN A 1 88 ? -2.428 -6.313 -5.418 1.00 95.12 88 GLN A O 1
ATOM 679 N N . LEU A 1 89 ? -2.911 -4.504 -4.172 1.00 96.75 89 LEU A N 1
ATOM 680 C CA . LEU A 1 89 ? -4.346 -4.491 -4.457 1.00 96.75 89 LEU A CA 1
ATOM 681 C C . LEU A 1 89 ? -4.630 -4.202 -5.932 1.00 96.75 89 LEU A C 1
ATOM 683 O O . LEU A 1 89 ? -5.421 -4.917 -6.539 1.00 96.75 89 LEU A O 1
ATOM 687 N N . ALA A 1 90 ? -3.962 -3.212 -6.526 1.00 96.25 90 ALA A N 1
ATOM 688 C CA . ALA A 1 90 ? -4.135 -2.855 -7.935 1.00 96.25 90 ALA A CA 1
ATOM 689 C C . ALA A 1 90 ? -3.738 -3.989 -8.898 1.00 96.25 90 ALA A C 1
ATOM 691 O O . ALA A 1 90 ? -4.275 -4.083 -9.999 1.00 96.25 90 ALA A O 1
ATOM 692 N N . LEU A 1 91 ? -2.808 -4.853 -8.482 1.00 97.38 91 LEU A N 1
ATOM 693 C CA . LEU A 1 91 ? -2.373 -6.029 -9.238 1.00 97.38 91 LEU A CA 1
ATOM 694 C C . LEU A 1 91 ? -3.195 -7.296 -8.929 1.00 97.38 91 LEU A C 1
ATOM 696 O O . LEU A 1 91 ? -2.950 -8.340 -9.532 1.00 97.38 91 LEU A O 1
ATOM 700 N N . THR A 1 92 ? -4.156 -7.228 -8.002 1.00 96.56 92 THR A N 1
ATOM 701 C CA . THR A 1 92 ? -5.041 -8.348 -7.649 1.00 96.56 92 THR A CA 1
ATOM 702 C C . THR A 1 92 ? -6.374 -8.209 -8.386 1.00 96.56 92 THR A C 1
ATOM 704 O O . THR A 1 92 ? -7.271 -7.501 -7.935 1.00 96.56 92 THR A O 1
ATOM 707 N N . PHE A 1 93 ? -6.491 -8.884 -9.532 1.00 95.50 93 PHE A N 1
ATOM 708 C CA . PHE A 1 93 ? -7.651 -8.759 -10.428 1.00 95.50 93 PHE A CA 1
ATOM 709 C C . PHE A 1 93 ? -8.854 -9.625 -10.042 1.00 95.50 93 PHE A C 1
ATOM 711 O O . PHE A 1 93 ? -9.980 -9.267 -10.365 1.00 95.50 93 PHE A O 1
ATOM 718 N N . ASP A 1 94 ? -8.626 -10.758 -9.381 1.00 95.56 94 ASP A N 1
ATOM 719 C CA . ASP A 1 94 ? -9.704 -11.634 -8.919 1.00 95.56 94 ASP A CA 1
ATOM 720 C C . ASP A 1 94 ? -10.400 -11.018 -7.695 1.00 95.56 94 ASP A C 1
ATOM 722 O O . ASP A 1 94 ? -9.740 -10.652 -6.718 1.00 95.56 94 ASP A O 1
ATOM 726 N N . GLU A 1 95 ? -11.726 -10.885 -7.748 1.00 94.50 95 GLU A N 1
ATOM 727 C CA . GLU A 1 95 ? -12.505 -10.192 -6.713 1.00 94.50 95 GLU A CA 1
ATOM 728 C C . GLU A 1 95 ? -12.429 -10.906 -5.359 1.00 94.50 95 GLU A C 1
ATOM 730 O O . GLU A 1 95 ? -12.252 -10.266 -4.318 1.00 94.50 95 GLU A O 1
ATOM 735 N N . VAL A 1 96 ? -12.469 -12.241 -5.365 1.00 95.62 96 VAL A N 1
ATOM 736 C CA . VAL A 1 96 ? -12.353 -13.051 -4.148 1.00 95.62 96 VAL A CA 1
ATOM 737 C C . VAL A 1 96 ? -10.952 -12.909 -3.550 1.00 95.62 96 VAL A C 1
ATOM 739 O O . VAL A 1 96 ? -10.811 -12.701 -2.344 1.00 95.62 96 VAL A O 1
ATOM 742 N N . ALA A 1 97 ? -9.904 -12.956 -4.372 1.00 96.94 97 ALA A N 1
ATOM 743 C CA . ALA A 1 97 ? -8.525 -12.753 -3.943 1.00 96.94 97 ALA A CA 1
ATOM 744 C C . ALA A 1 97 ? -8.294 -11.335 -3.401 1.00 96.94 97 ALA A C 1
ATOM 746 O O . ALA A 1 97 ? -7.571 -11.166 -2.413 1.00 96.94 97 ALA A O 1
ATOM 747 N N . ARG A 1 98 ? -8.922 -10.320 -4.007 1.00 96.81 98 ARG A N 1
ATOM 748 C CA . ARG A 1 98 ? -8.860 -8.926 -3.552 1.00 96.81 98 ARG A CA 1
ATOM 749 C C . ARG A 1 98 ? -9.543 -8.755 -2.197 1.00 96.81 98 ARG A C 1
ATOM 751 O O . ARG A 1 98 ? -8.948 -8.157 -1.301 1.00 96.81 98 ARG A O 1
ATOM 758 N N . MET A 1 99 ? -10.729 -9.334 -2.013 1.00 97.50 99 MET A N 1
ATOM 759 C CA . MET A 1 99 ? -11.429 -9.372 -0.724 1.00 97.50 99 MET A CA 1
ATOM 760 C C . MET A 1 99 ? -10.581 -10.071 0.351 1.00 97.50 99 MET A C 1
ATOM 762 O O . MET A 1 99 ? -10.378 -9.519 1.433 1.00 97.50 99 MET A O 1
ATOM 766 N N . GLN A 1 100 ? -9.984 -11.227 0.040 1.00 97.88 100 GLN A N 1
ATOM 767 C CA . GLN A 1 100 ? -9.088 -11.930 0.967 1.00 97.88 100 GLN A CA 1
ATOM 768 C C . GLN A 1 100 ? -7.835 -11.115 1.314 1.00 97.88 100 GLN A C 1
ATOM 770 O O . GLN A 1 100 ? -7.340 -11.185 2.439 1.00 97.88 100 GLN A O 1
ATOM 775 N N . LEU A 1 101 ? -7.283 -10.364 0.356 1.00 98.19 101 LEU A N 1
ATOM 776 C CA . LEU A 1 101 ? -6.155 -9.473 0.610 1.00 98.19 101 LEU A CA 1
ATOM 777 C C . LEU A 1 101 ? -6.553 -8.346 1.565 1.00 98.19 101 LEU A C 1
ATOM 779 O O . LEU A 1 101 ? -5.841 -8.121 2.540 1.00 98.19 101 LEU A O 1
ATOM 783 N N . LEU A 1 102 ? -7.696 -7.698 1.340 1.00 98.12 102 LEU A N 1
ATOM 784 C CA . LEU A 1 102 ? -8.215 -6.661 2.234 1.00 98.12 102 LEU A CA 1
ATOM 785 C C . LEU A 1 102 ? -8.487 -7.190 3.646 1.00 98.12 102 LEU A C 1
ATOM 787 O O . LEU A 1 102 ? -8.143 -6.505 4.604 1.00 98.12 102 LEU A O 1
ATOM 791 N N . ALA A 1 103 ? -8.997 -8.419 3.784 1.00 98.19 103 ALA A N 1
ATOM 792 C CA . ALA A 1 103 ? -9.169 -9.068 5.085 1.00 98.19 103 ALA A CA 1
ATOM 793 C C . ALA A 1 103 ? -7.838 -9.170 5.849 1.00 98.19 103 ALA A C 1
ATOM 795 O O . ALA A 1 103 ? -7.728 -8.713 6.982 1.00 98.19 103 ALA A O 1
ATOM 796 N N . ARG A 1 104 ? -6.786 -9.679 5.190 1.00 98.12 104 ARG A N 1
ATOM 797 C CA . ARG A 1 104 ? -5.443 -9.779 5.791 1.00 98.12 104 ARG A CA 1
ATOM 798 C C . ARG A 1 104 ? -4.862 -8.417 6.165 1.00 98.12 104 ARG A C 1
ATOM 800 O O . ARG A 1 104 ? -4.131 -8.311 7.147 1.00 98.12 104 ARG A O 1
ATOM 807 N N . LEU A 1 105 ? -5.130 -7.385 5.364 1.00 97.69 105 LEU A N 1
ATOM 808 C CA . LEU A 1 105 ? -4.691 -6.026 5.677 1.00 97.69 105 LEU A CA 1
ATOM 809 C C . LEU A 1 105 ? -5.450 -5.459 6.883 1.00 97.69 105 LEU A C 1
ATOM 811 O O . LEU A 1 105 ? -4.822 -4.821 7.722 1.00 97.69 105 LEU A O 1
ATOM 815 N N . ALA A 1 106 ? -6.752 -5.723 7.010 1.00 98.00 106 ALA A N 1
ATOM 816 C CA . ALA A 1 106 ? -7.542 -5.328 8.176 1.00 98.00 106 ALA A CA 1
ATOM 817 C C . ALA A 1 106 ? -7.060 -6.020 9.462 1.00 98.00 106 ALA A C 1
ATOM 819 O O . ALA A 1 106 ? -6.843 -5.337 10.464 1.00 98.00 106 ALA A O 1
ATOM 820 N N . ASP A 1 107 ? -6.788 -7.328 9.411 1.00 97.94 107 ASP A N 1
ATOM 821 C CA . ASP A 1 107 ? -6.191 -8.071 10.530 1.00 97.94 107 ASP A CA 1
ATOM 822 C C . ASP A 1 107 ? -4.850 -7.455 10.952 1.00 97.94 107 ASP A C 1
ATOM 824 O O . ASP A 1 107 ? -4.611 -7.202 12.132 1.00 97.94 107 ASP A O 1
ATOM 828 N N . ARG A 1 108 ? -3.997 -7.102 9.983 1.00 97.12 108 ARG A N 1
ATOM 829 C CA . ARG A 1 108 ? -2.731 -6.416 10.267 1.00 97.12 108 ARG A CA 1
ATOM 830 C C . ARG A 1 108 ? -2.937 -5.057 10.942 1.00 97.12 108 ARG A C 1
ATOM 832 O O . ARG A 1 108 ? -2.189 -4.725 11.856 1.00 97.12 108 ARG A O 1
ATOM 839 N N . ARG A 1 109 ? -3.934 -4.261 10.536 1.00 97.62 109 ARG A N 1
ATOM 840 C CA . ARG A 1 109 ? -4.226 -2.979 11.213 1.00 97.62 109 ARG A CA 1
ATOM 841 C C . ARG A 1 109 ? -4.686 -3.178 12.653 1.00 97.62 109 ARG A C 1
ATOM 843 O O . ARG A 1 109 ? -4.382 -2.339 13.496 1.00 97.62 109 ARG A O 1
ATOM 850 N N . LEU A 1 110 ? -5.362 -4.285 12.954 1.00 97.69 110 LEU A N 1
ATOM 851 C CA . LEU A 1 110 ? -5.721 -4.630 14.327 1.00 97.69 110 LEU A CA 1
ATOM 852 C C . LEU A 1 110 ? -4.483 -4.955 15.175 1.00 97.69 110 LEU A C 1
ATOM 854 O O . LEU A 1 110 ? -4.388 -4.500 16.315 1.00 97.69 110 LEU A O 1
ATOM 858 N N . GLU A 1 111 ? -3.525 -5.699 14.619 1.00 97.38 111 GLU A N 1
ATOM 859 C CA . GLU A 1 111 ? -2.245 -5.993 15.280 1.00 97.38 111 GLU A CA 1
ATOM 860 C C . GLU A 1 111 ? -1.449 -4.709 15.560 1.00 97.38 111 GLU A C 1
ATOM 862 O O . GLU A 1 111 ? -1.006 -4.488 16.687 1.00 97.38 111 GLU A O 1
ATOM 867 N N . GLU A 1 112 ? -1.341 -3.819 14.572 1.00 96.62 112 GLU A N 1
ATOM 868 C CA . GLU A 1 112 ? -0.665 -2.523 14.720 1.00 96.62 112 GLU A CA 1
ATOM 869 C C . GLU A 1 112 ? -1.347 -1.625 15.754 1.00 96.62 112 GLU A C 1
ATOM 871 O O . GLU A 1 112 ? -0.676 -0.945 16.532 1.00 96.62 112 GLU A O 1
ATOM 876 N N . LEU A 1 113 ? -2.682 -1.627 15.793 1.00 97.25 113 LEU A N 1
ATOM 877 C CA . LEU A 1 113 ? -3.449 -0.923 16.814 1.00 97.25 113 LEU A CA 1
ATOM 878 C C . LEU A 1 113 ? -3.151 -1.477 18.210 1.00 97.25 113 LEU A C 1
ATOM 880 O O . LEU A 1 113 ? -2.948 -0.693 19.137 1.00 97.25 113 LEU A O 1
ATOM 884 N N . ALA A 1 114 ? -3.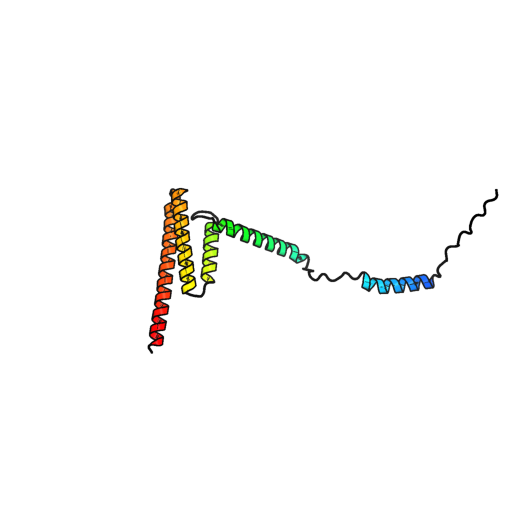094 -2.800 18.372 1.00 96.50 114 ALA A N 1
ATOM 885 C CA . ALA A 1 114 ? -2.754 -3.424 19.647 1.00 96.50 114 ALA A CA 1
ATOM 886 C C . ALA A 1 114 ? -1.320 -3.079 20.091 1.00 96.50 114 ALA A C 1
ATOM 888 O O . ALA A 1 114 ? -1.087 -2.790 21.268 1.00 96.50 114 ALA A O 1
ATOM 889 N N . GLU A 1 115 ? -0.371 -3.056 19.154 1.00 96.06 115 GLU A N 1
ATOM 890 C CA . GLU A 1 115 ? 1.018 -2.664 19.403 1.00 96.06 115 GLU A CA 1
ATOM 891 C C . GLU A 1 115 ? 1.126 -1.187 19.807 1.00 96.06 115 GLU A C 1
ATOM 893 O O . GLU A 1 115 ? 1.689 -0.867 20.857 1.00 96.06 115 GLU A O 1
ATOM 898 N N . ILE A 1 116 ? 0.491 -0.281 19.057 1.00 96.19 116 ILE A N 1
ATOM 899 C CA . ILE A 1 116 ? 0.446 1.149 19.387 1.00 96.19 116 ILE A CA 1
ATOM 900 C C . ILE A 1 116 ? -0.237 1.387 20.734 1.00 96.19 116 ILE A C 1
ATOM 902 O O . ILE A 1 116 ? 0.259 2.179 21.533 1.00 96.19 116 ILE A O 1
ATOM 906 N N . ALA A 1 117 ? -1.351 0.712 21.022 1.00 95.00 117 ALA A N 1
ATOM 907 C CA . ALA A 1 117 ? -2.051 0.863 22.295 1.00 95.00 117 ALA A CA 1
ATOM 908 C C . ALA A 1 117 ? -1.158 0.490 23.491 1.00 95.00 117 ALA A C 1
ATOM 910 O O . ALA A 1 117 ? -1.300 1.068 24.570 1.00 95.00 117 ALA A O 1
ATOM 911 N N . LYS A 1 118 ? -0.217 -0.441 23.291 1.00 95.19 118 LYS A N 1
ATOM 912 C CA . LYS A 1 118 ? 0.756 -0.864 24.300 1.00 95.19 118 LYS A CA 1
ATOM 913 C C . LYS A 1 118 ? 1.955 0.082 24.406 1.00 95.19 118 LYS A C 1
ATOM 915 O O . LYS A 1 118 ? 2.370 0.397 25.519 1.00 95.19 118 LYS A O 1
ATOM 920 N N . GLU A 1 119 ? 2.532 0.504 23.284 1.00 94.44 119 GLU A N 1
ATOM 921 C CA . GLU A 1 119 ? 3.812 1.230 23.269 1.00 94.44 119 GLU A CA 1
ATOM 922 C C . GLU A 1 119 ? 3.667 2.755 23.199 1.00 94.44 119 GLU A C 1
ATOM 924 O O . GLU A 1 119 ? 4.474 3.487 23.772 1.00 94.44 119 GLU A O 1
ATOM 929 N N . ARG A 1 120 ? 2.651 3.250 22.484 1.00 94.62 120 ARG A N 1
ATOM 930 C CA . ARG A 1 120 ? 2.432 4.674 22.181 1.00 94.62 120 ARG A CA 1
ATOM 931 C C . ARG A 1 120 ? 0.937 5.022 22.262 1.00 94.62 120 ARG A C 1
ATOM 933 O O . ARG A 1 120 ? 0.338 5.402 21.257 1.00 94.62 120 ARG A O 1
ATOM 940 N N . PRO A 1 121 ? 0.305 4.943 23.447 1.00 91.94 121 PRO A N 1
ATOM 941 C CA . PRO A 1 121 ? -1.146 5.104 23.591 1.00 91.94 121 PRO A CA 1
ATOM 942 C C . PRO A 1 121 ? -1.677 6.465 23.110 1.00 91.94 121 PRO A C 1
ATOM 944 O O . PRO A 1 121 ? -2.828 6.564 22.696 1.00 91.94 121 PRO A O 1
ATOM 947 N N . SER A 1 122 ? -0.846 7.513 23.090 1.00 93.12 122 SER A N 1
ATOM 948 C CA . SER A 1 122 ? -1.194 8.811 22.494 1.00 93.12 122 SER A CA 1
ATOM 949 C C . SER A 1 122 ? -1.419 8.757 20.975 1.00 93.12 122 SER A C 1
ATOM 951 O O . SER A 1 122 ? -2.127 9.606 20.441 1.00 93.12 122 SER A O 1
ATOM 953 N N . SER A 1 123 ? -0.859 7.762 20.283 1.00 92.62 123 SER A N 1
ATOM 954 C CA . SER A 1 123 ? -1.038 7.505 18.847 1.00 92.62 123 SER A CA 1
ATOM 955 C C . SER A 1 123 ? -2.177 6.518 18.548 1.00 92.62 123 SER A C 1
ATOM 957 O O . SER A 1 123 ? -2.496 6.288 17.380 1.00 92.62 123 SER A O 1
ATOM 959 N N . ALA A 1 124 ? -2.831 5.956 19.574 1.00 92.31 124 ALA A N 1
ATOM 960 C CA . ALA A 1 124 ? -3.934 5.006 19.410 1.00 92.31 124 ALA A CA 1
ATOM 961 C C . ALA A 1 124 ? -5.117 5.540 18.575 1.00 92.31 124 ALA A C 1
ATOM 963 O O . ALA A 1 124 ? -5.671 4.757 17.801 1.00 92.31 124 ALA A O 1
ATOM 964 N N . PRO A 1 125 ? -5.503 6.835 18.636 1.00 94.88 125 PRO A N 1
ATOM 965 C CA . PRO A 1 125 ? -6.564 7.358 17.776 1.00 94.88 125 PRO A CA 1
ATOM 966 C C . PRO A 1 125 ? -6.248 7.223 16.282 1.00 94.88 125 PRO A C 1
ATOM 968 O O . PRO A 1 125 ? -7.111 6.812 15.513 1.00 94.88 125 PRO A O 1
ATOM 971 N N . THR A 1 126 ? -5.003 7.493 15.878 1.00 94.44 126 THR A N 1
ATOM 972 C CA . THR A 1 126 ? -4.558 7.346 14.484 1.00 94.44 126 THR A CA 1
ATOM 973 C C . THR A 1 126 ? -4.612 5.887 14.041 1.00 94.44 126 THR A C 1
ATOM 975 O O . THR A 1 126 ? -5.147 5.583 12.981 1.00 94.44 126 THR A O 1
ATOM 978 N N . ALA A 1 127 ? -4.133 4.964 14.876 1.00 94.69 127 ALA A N 1
ATOM 979 C CA . ALA A 1 127 ? -4.202 3.534 14.579 1.00 94.69 127 ALA A CA 1
ATOM 980 C C . ALA A 1 127 ? -5.648 3.008 14.516 1.00 94.69 127 ALA A C 1
ATOM 982 O O . ALA A 1 127 ? -5.964 2.120 13.728 1.00 94.69 127 ALA A O 1
ATOM 983 N N . THR A 1 128 ? -6.546 3.588 15.316 1.00 96.75 128 THR A N 1
ATOM 984 C CA . THR A 1 128 ? -7.972 3.232 15.321 1.00 96.75 128 THR A CA 1
ATOM 985 C C . THR A 1 128 ? -8.648 3.669 14.024 1.00 96.75 128 THR A C 1
ATOM 987 O O . THR A 1 128 ? -9.445 2.916 13.473 1.00 96.75 128 THR A O 1
ATOM 990 N N . GLN A 1 129 ? -8.307 4.859 13.519 1.00 97.19 129 GLN A N 1
ATOM 991 C CA . GLN A 1 129 ? -8.770 5.338 12.214 1.00 97.19 129 GLN A CA 1
ATOM 992 C C . GLN A 1 129 ? -8.270 4.438 11.079 1.00 97.19 129 GLN A C 1
ATOM 994 O O . GLN A 1 129 ? -9.066 3.998 10.260 1.00 97.19 129 GLN A O 1
ATOM 999 N N . GLU A 1 130 ? -6.987 4.073 11.083 1.00 96.69 130 GLU A N 1
ATOM 1000 C CA . GLU A 1 130 ? -6.420 3.163 10.077 1.00 96.69 130 GLU A CA 1
ATOM 1001 C C . GLU A 1 130 ? -7.096 1.783 10.071 1.00 96.69 130 GLU A C 1
ATOM 1003 O O . GLU A 1 130 ? -7.324 1.205 9.005 1.00 96.69 130 GLU A O 1
ATOM 1008 N N . TYR A 1 131 ? -7.441 1.254 11.248 1.00 97.38 131 TYR A N 1
ATOM 1009 C CA . TYR A 1 131 ? -8.210 0.017 11.360 1.00 97.38 131 TYR A CA 1
ATOM 1010 C C . TYR A 1 131 ? -9.643 0.181 10.838 1.00 97.38 131 TYR A C 1
ATOM 1012 O O . TYR A 1 131 ? -10.103 -0.657 10.063 1.00 97.38 131 TYR A O 1
ATOM 1020 N N . ALA A 1 132 ? -10.332 1.266 11.206 1.00 97.88 132 ALA A N 1
ATOM 1021 C CA . ALA A 1 132 ? -11.682 1.550 10.721 1.00 97.88 132 ALA A CA 1
ATOM 1022 C C . ALA A 1 132 ? -11.727 1.645 9.185 1.00 97.88 132 ALA A C 1
ATOM 1024 O O . ALA A 1 132 ? -12.548 0.976 8.558 1.00 97.88 132 ALA A O 1
ATOM 1025 N N . ASP A 1 133 ? -10.783 2.372 8.583 1.00 97.75 133 ASP A N 1
ATOM 1026 C CA . ASP A 1 133 ? -10.648 2.493 7.129 1.00 97.75 133 ASP A CA 1
ATOM 1027 C C . ASP A 1 133 ? -10.400 1.131 6.461 1.00 97.75 133 ASP A C 1
ATOM 1029 O O . ASP A 1 133 ? -10.914 0.846 5.377 1.00 97.75 133 ASP A O 1
ATOM 1033 N N . ALA A 1 134 ? -9.588 0.268 7.082 1.00 97.31 134 ALA A N 1
ATOM 1034 C CA . ALA A 1 134 ? -9.306 -1.059 6.543 1.00 97.31 134 ALA A CA 1
ATOM 1035 C C . ALA A 1 134 ? -10.541 -1.971 6.579 1.00 97.31 134 ALA A C 1
ATOM 1037 O O . ALA A 1 134 ? -10.805 -2.679 5.605 1.00 97.31 134 ALA A O 1
ATOM 1038 N N . VAL A 1 135 ? -11.319 -1.916 7.663 1.00 98.19 135 VAL A N 1
ATOM 1039 C CA . VAL A 1 135 ? -12.582 -2.656 7.792 1.00 98.19 135 VAL A CA 1
ATOM 1040 C C . VAL A 1 135 ? -13.613 -2.161 6.780 1.00 98.19 135 VAL A C 1
ATOM 1042 O O . VAL A 1 135 ? -14.274 -2.982 6.149 1.00 98.19 135 VAL A O 1
ATOM 1045 N N . GLU A 1 136 ? -13.724 -0.848 6.568 1.00 98.31 136 GLU A N 1
ATOM 1046 C CA . GLU A 1 136 ? -14.633 -0.279 5.566 1.00 98.31 136 GLU A CA 1
ATOM 1047 C C . GLU A 1 136 ? -14.283 -0.758 4.152 1.00 98.31 136 GLU A C 1
ATOM 1049 O O . GLU A 1 136 ? -15.149 -1.219 3.408 1.00 98.31 136 GLU A O 1
ATOM 1054 N N . ARG A 1 137 ? -12.997 -0.736 3.783 1.00 97.06 137 ARG A N 1
ATOM 1055 C CA . ARG A 1 137 ? -12.548 -1.248 2.478 1.00 97.06 137 ARG A CA 1
ATOM 1056 C C . ARG A 1 137 ? -12.849 -2.732 2.306 1.00 97.06 137 ARG A C 1
ATOM 1058 O O . ARG A 1 137 ? -13.253 -3.141 1.221 1.00 97.06 137 ARG A O 1
ATOM 1065 N N . PHE A 1 138 ? -12.644 -3.530 3.352 1.00 97.69 138 PHE A N 1
ATOM 1066 C CA . PHE A 1 138 ? -12.986 -4.948 3.333 1.00 97.69 138 PHE A CA 1
ATOM 1067 C C . PHE A 1 138 ? -14.496 -5.167 3.168 1.00 97.69 138 PHE A C 1
ATOM 1069 O O . PHE A 1 138 ? -14.896 -5.976 2.334 1.00 97.69 138 PHE A O 1
ATOM 1076 N N . ALA A 1 139 ? -15.324 -4.424 3.907 1.00 97.62 139 ALA A N 1
ATOM 1077 C CA . ALA A 1 139 ? -16.779 -4.502 3.808 1.00 97.62 139 ALA A CA 1
ATOM 1078 C C . ALA A 1 139 ? -17.269 -4.171 2.390 1.00 97.62 139 ALA A C 1
ATOM 1080 O O . ALA A 1 139 ? -18.037 -4.940 1.818 1.00 97.62 139 ALA A O 1
ATOM 1081 N N . ASN A 1 140 ? -16.741 -3.105 1.783 1.00 97.44 140 ASN A N 1
ATOM 1082 C CA . ASN A 1 140 ? -17.070 -2.736 0.405 1.00 97.44 140 ASN A CA 1
ATOM 1083 C C . ASN A 1 140 ? -16.694 -3.847 -0.592 1.00 97.44 140 ASN A C 1
ATOM 1085 O O . ASN A 1 140 ? -17.491 -4.204 -1.453 1.00 97.44 140 ASN A O 1
ATOM 1089 N N . ALA A 1 141 ? -15.513 -4.455 -0.445 1.00 95.94 141 ALA A N 1
ATOM 1090 C CA . ALA A 1 141 ? -15.099 -5.555 -1.318 1.00 95.94 141 ALA A CA 1
ATOM 1091 C C . ALA A 1 141 ? -15.941 -6.830 -1.130 1.00 95.94 141 ALA A C 1
ATOM 1093 O O . ALA A 1 141 ? -16.121 -7.597 -2.073 1.00 95.94 141 ALA A O 1
ATOM 1094 N N . LEU A 1 142 ? -16.452 -7.079 0.078 1.00 96.62 142 LEU A N 1
ATOM 1095 C CA . LEU A 1 142 ? -17.377 -8.182 0.330 1.00 96.62 142 LEU A CA 1
ATOM 1096 C C . LEU A 1 142 ? -18.721 -7.956 -0.375 1.00 96.62 142 LEU A C 1
ATOM 1098 O O . LEU A 1 142 ? -19.282 -8.901 -0.936 1.00 96.62 142 LEU A O 1
ATOM 1102 N N . ASP A 1 143 ? -19.220 -6.720 -0.360 1.00 96.50 143 ASP A N 1
ATOM 1103 C CA . ASP A 1 143 ? -20.441 -6.346 -1.070 1.00 96.50 143 ASP A CA 1
ATOM 1104 C C . ASP A 1 143 ? -20.275 -6.477 -2.591 1.00 96.50 143 ASP A C 1
ATOM 1106 O O . ASP A 1 143 ? -21.171 -7.013 -3.246 1.00 96.50 143 ASP A O 1
ATOM 1110 N N . ASP A 1 144 ? -19.121 -6.092 -3.146 1.00 93.94 144 ASP A N 1
ATOM 1111 C CA . ASP A 1 144 ? -18.797 -6.279 -4.569 1.00 93.94 144 ASP A CA 1
ATOM 1112 C C . ASP A 1 144 ? -18.871 -7.762 -4.975 1.00 93.94 144 ASP A C 1
ATOM 1114 O O . ASP A 1 144 ? -19.634 -8.120 -5.875 1.00 93.94 144 ASP A O 1
ATOM 1118 N N . VAL A 1 145 ? -18.181 -8.645 -4.240 1.00 95.06 145 VAL A N 1
ATOM 1119 C CA . VAL A 1 145 ? -18.195 -10.102 -4.492 1.00 95.06 145 VAL A CA 1
ATOM 1120 C C . VAL A 1 145 ? -19.612 -10.672 -4.392 1.00 95.06 145 VAL A C 1
ATOM 1122 O O . VAL A 1 145 ? -20.023 -11.516 -5.191 1.00 95.06 145 VAL A O 1
ATOM 1125 N N . ARG A 1 146 ? -20.390 -10.220 -3.401 1.00 93.81 146 ARG A N 1
ATOM 1126 C CA . ARG A 1 146 ? -21.780 -10.654 -3.230 1.00 93.81 146 ARG A CA 1
ATOM 1127 C C . ARG A 1 146 ? -22.649 -10.219 -4.408 1.00 93.81 146 ARG A C 1
ATOM 1129 O O . ARG A 1 146 ? -23.536 -10.968 -4.819 1.00 93.81 146 ARG A O 1
ATOM 1136 N N . ASN A 1 147 ? -22.446 -9.012 -4.924 1.00 93.19 147 ASN A N 1
ATOM 1137 C CA . ASN A 1 147 ? -23.200 -8.497 -6.060 1.00 93.19 147 ASN A CA 1
ATOM 1138 C C . ASN A 1 147 ? -22.868 -9.259 -7.345 1.00 93.19 147 ASN A C 1
ATOM 1140 O O . ASN A 1 147 ? -23.806 -9.655 -8.040 1.00 93.19 147 ASN A O 1
ATOM 1144 N N . ALA A 1 148 ? -21.590 -9.557 -7.590 1.00 90.00 148 ALA A N 1
ATOM 1145 C CA . ALA A 1 148 ? -21.148 -10.369 -8.722 1.00 90.00 148 ALA A CA 1
ATOM 1146 C C . ALA A 1 148 ? -21.793 -11.771 -8.718 1.00 90.00 148 ALA A C 1
ATOM 1148 O O . ALA A 1 148 ? -22.426 -12.168 -9.696 1.00 90.00 148 ALA A O 1
ATOM 1149 N N . ASP A 1 149 ? -21.773 -12.476 -7.579 1.00 90.19 149 ASP A N 1
ATOM 1150 C CA . ASP A 1 149 ? -22.417 -13.796 -7.439 1.00 90.19 149 ASP A CA 1
ATOM 1151 C C . ASP A 1 149 ? -23.940 -13.743 -7.695 1.00 90.19 149 ASP A C 1
ATOM 1153 O O . ASP A 1 149 ? -24.534 -14.645 -8.294 1.00 90.19 149 ASP A O 1
ATOM 1157 N N . ASN A 1 150 ? -24.606 -12.658 -7.283 1.00 90.12 150 ASN A N 1
ATOM 1158 C CA . ASN A 1 150 ? -26.033 -12.467 -7.553 1.00 90.12 150 ASN A CA 1
ATOM 1159 C C . ASN A 1 150 ? -26.337 -12.163 -9.028 1.00 90.12 150 ASN A C 1
ATOM 1161 O O 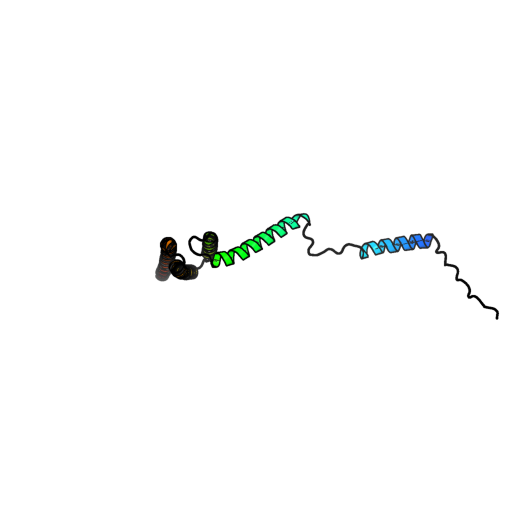. ASN A 1 150 ? -27.452 -12.434 -9.485 1.00 90.12 150 ASN A O 1
ATOM 1165 N N . GLU A 1 151 ? -25.422 -11.527 -9.757 1.00 88.00 151 GLU A N 1
ATOM 1166 C CA . GLU A 1 151 ? -25.562 -11.271 -11.194 1.00 88.00 151 GLU A CA 1
ATOM 1167 C C . GLU A 1 151 ? -25.371 -12.554 -12.001 1.00 88.00 151 GLU A C 1
ATOM 1169 O O . GLU A 1 151 ? -26.219 -12.869 -12.837 1.00 88.00 151 GLU A O 1
ATOM 1174 N N . ASP A 1 152 ? -24.367 -13.360 -11.667 1.00 86.50 152 ASP A N 1
ATOM 1175 C CA . ASP A 1 152 ? -24.132 -14.660 -12.302 1.00 86.50 152 ASP A CA 1
ATOM 1176 C C . ASP A 1 152 ? -25.340 -15.593 -12.159 1.00 86.50 152 ASP A C 1
ATOM 1178 O O . ASP A 1 152 ? -25.806 -16.186 -13.136 1.00 86.50 152 ASP A O 1
ATOM 1182 N N . LYS A 1 153 ? -25.932 -15.657 -10.959 1.00 84.94 153 LYS A N 1
ATOM 1183 C CA . LYS A 1 153 ? -27.165 -16.426 -10.709 1.00 84.94 153 LYS A CA 1
ATOM 1184 C C . LYS A 1 153 ? -28.356 -15.925 -11.522 1.00 84.94 153 LYS A C 1
ATOM 1186 O O . LYS A 1 153 ? -29.177 -16.730 -11.955 1.00 84.94 153 LYS A O 1
ATOM 1191 N N . ARG A 1 154 ? -28.473 -14.608 -11.718 1.00 85.06 154 ARG A N 1
ATOM 1192 C CA . ARG A 1 154 ? -29.540 -14.005 -12.533 1.00 85.06 154 ARG A CA 1
ATOM 1193 C C . ARG A 1 154 ? -29.350 -14.299 -14.018 1.00 85.06 154 ARG A C 1
ATOM 1195 O O . ARG A 1 154 ? -30.336 -14.575 -14.693 1.00 85.06 154 ARG A O 1
ATOM 1202 N N . ASN A 1 155 ? -28.112 -14.277 -14.502 1.00 88.62 155 ASN A N 1
ATOM 1203 C CA . ASN A 1 155 ? -27.777 -14.589 -15.889 1.00 88.62 155 ASN A CA 1
ATOM 1204 C C . ASN A 1 155 ? -27.978 -16.077 -16.204 1.00 88.62 155 ASN A C 1
ATOM 1206 O O . ASN A 1 155 ? -28.453 -16.409 -17.280 1.00 88.62 155 ASN A O 1
ATOM 1210 N N . ALA A 1 156 ? -27.684 -16.972 -15.256 1.00 84.31 156 ALA A N 1
ATOM 1211 C CA . ALA A 1 156 ? -27.897 -18.412 -15.414 1.00 84.31 156 ALA A CA 1
ATOM 1212 C C . ALA A 1 156 ? -29.381 -18.838 -15.411 1.00 84.31 156 ALA A C 1
ATOM 1214 O O . ALA A 1 156 ? -29.692 -19.973 -15.768 1.00 84.31 156 ALA A O 1
ATOM 1215 N N . ALA A 1 157 ? -30.287 -17.961 -14.967 1.00 81.19 157 ALA A N 1
ATOM 1216 C CA . ALA A 1 157 ? -31.724 -18.223 -14.892 1.00 81.19 157 ALA A CA 1
ATOM 1217 C C . ALA A 1 157 ? -32.521 -17.697 -16.106 1.00 81.19 157 ALA A C 1
ATOM 1219 O O . ALA A 1 157 ? -33.735 -17.909 -16.151 1.00 81.19 157 ALA A O 1
ATOM 1220 N N . GLN A 1 158 ? -31.867 -16.999 -17.045 1.00 72.81 158 GLN A N 1
ATOM 1221 C CA . GLN A 1 158 ? -32.437 -16.523 -18.317 1.00 72.81 158 GLN A CA 1
ATOM 1222 C C . GLN A 1 158 ? -32.121 -17.498 -19.452 1.00 72.81 158 GLN A C 1
ATOM 1224 O O . GLN A 1 158 ? -33.005 -17.664 -20.321 1.00 72.81 158 GLN A O 1
#

pLDDT: mean 85.01, std 12.77, range [44.34, 98.31]

Foldseek 3Di:
DDDDDDDDDDDPDDDPVVVVVVVVVCVVVVCVVVPPDDDPPPDPPVCVVVVVVVVVVVVVLVVLQVVCVPDAQPDPSVVVVVVVLVVVLVPDPDLVVSLVSLVVQLVVLVVSLVVCCVPPVVCNVRSVVSNVVSVVVSVVSVVVVVVVVVVVVVVVVD

Radius of gyration: 38.01 Å; chains: 1; bounding box: 130×38×70 Å